Protein AF-A0A1W2FZP1-F1 (afdb_monomer_lite)

Foldseek 3Di:
DDWDWDADPVVRDIDTQADDPDDDPVLVVLVVVQPVDPVSVVVSRVQVVCCQQVAQQDDDPCDDRVPDDDDDDDPDPVVVVPWDWDWDADSSNRGIGIDTDD

Radius of gyration: 16.27 Å; chains: 1; bounding box: 38×31×47 Å

Organism: Kibdelosporangium aridum (NCBI:txid2030)

Structure (mmCIF, N/CA/C/O backbone):
data_AF-A0A1W2FZP1-F1
#
_entry.id   AF-A0A1W2FZP1-F1
#
loop_
_atom_site.group_PDB
_atom_site.id
_atom_site.type_symbol
_atom_site.label_atom_id
_ato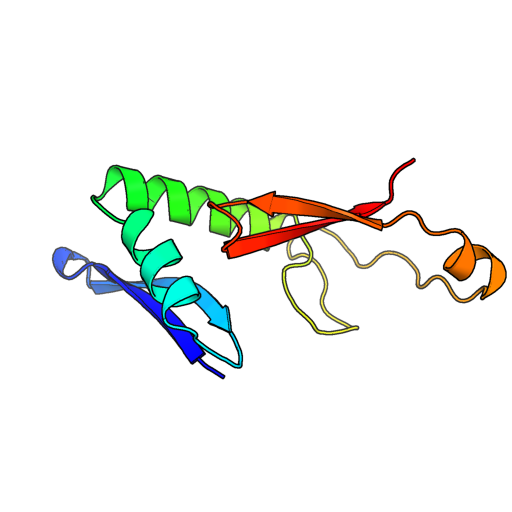m_site.label_alt_id
_atom_site.label_comp_id
_atom_site.label_asym_id
_atom_site.label_entity_id
_atom_site.label_seq_id
_atom_site.pdbx_PDB_ins_code
_atom_site.Cartn_x
_atom_site.Cartn_y
_atom_site.Cartn_z
_atom_site.occupancy
_atom_site.B_iso_or_equiv
_atom_site.auth_seq_id
_atom_site.auth_comp_id
_atom_site.auth_asym_id
_atom_site.auth_atom_id
_atom_site.pdbx_PDB_model_num
ATOM 1 N N . MET A 1 1 ? 8.791 9.922 9.234 1.00 77.69 1 MET A N 1
ATOM 2 C CA . MET A 1 1 ? 7.996 8.809 8.666 1.00 77.69 1 MET A CA 1
ATOM 3 C C . MET A 1 1 ? 6.821 8.559 9.591 1.00 77.69 1 MET A C 1
ATOM 5 O O . MET A 1 1 ? 7.041 8.466 10.789 1.00 77.69 1 MET A O 1
ATOM 9 N N . TYR A 1 2 ? 5.601 8.512 9.059 1.00 85.25 2 TYR A N 1
ATOM 10 C CA . TYR A 1 2 ? 4.366 8.377 9.833 1.00 85.25 2 TYR A CA 1
ATOM 11 C C . TYR A 1 2 ? 3.647 7.089 9.460 1.00 85.25 2 TYR A C 1
ATOM 13 O O . TYR A 1 2 ? 3.673 6.678 8.300 1.00 85.25 2 TYR A O 1
ATOM 21 N N . VAL A 1 3 ? 3.003 6.467 10.444 1.00 83.12 3 VAL A N 1
ATOM 22 C CA . VAL A 1 3 ? 2.298 5.193 10.297 1.00 83.12 3 VAL A CA 1
ATOM 23 C C . VAL A 1 3 ? 0.858 5.370 10.763 1.00 83.12 3 VAL A C 1
ATOM 25 O O . VAL A 1 3 ? 0.622 5.913 11.839 1.00 83.12 3 VAL A O 1
ATOM 28 N N . LEU A 1 4 ? -0.099 4.897 9.966 1.00 83.12 4 LEU A N 1
ATOM 29 C CA . LEU A 1 4 ? -1.493 4.796 10.379 1.00 83.12 4 LEU A CA 1
ATOM 30 C C . LEU A 1 4 ? -1.769 3.387 10.890 1.00 83.12 4 LEU A C 1
ATOM 32 O O . LEU A 1 4 ? -1.558 2.405 10.171 1.00 83.12 4 LEU A O 1
ATOM 36 N N . ALA A 1 5 ? -2.285 3.305 12.111 1.00 84.38 5 ALA A N 1
ATOM 37 C CA . ALA A 1 5 ? -2.659 2.057 12.750 1.00 84.38 5 ALA A CA 1
ATOM 38 C C . ALA A 1 5 ? -4.100 2.111 13.269 1.00 84.38 5 ALA A C 1
ATOM 40 O O . ALA A 1 5 ? -4.576 3.159 13.698 1.00 84.38 5 ALA A O 1
ATOM 41 N N . VAL A 1 6 ? -4.774 0.962 13.255 1.00 80.69 6 VAL A N 1
ATOM 42 C CA . VAL A 1 6 ? -6.053 0.742 13.939 1.00 80.69 6 VAL A CA 1
ATOM 43 C C . VAL A 1 6 ? -5.814 -0.135 15.157 1.00 80.69 6 VAL A C 1
ATOM 45 O O . VAL A 1 6 ? -5.102 -1.140 15.071 1.00 80.69 6 VAL A O 1
ATOM 48 N N . ILE A 1 7 ? -6.427 0.248 16.276 1.00 83.75 7 ILE A N 1
ATOM 49 C CA . ILE A 1 7 ? -6.335 -0.456 17.554 1.00 83.75 7 ILE A CA 1
ATOM 50 C C . ILE A 1 7 ? -7.704 -1.044 17.881 1.00 83.75 7 ILE A C 1
ATOM 52 O O . ILE A 1 7 ? -8.682 -0.332 18.093 1.00 83.75 7 ILE A O 1
ATOM 56 N N . GLU A 1 8 ? -7.770 -2.368 17.919 1.00 81.38 8 GLU A N 1
ATOM 57 C CA . GLU A 1 8 ? -8.960 -3.110 18.317 1.00 81.38 8 GLU A CA 1
ATOM 58 C C . GLU A 1 8 ? -8.898 -3.342 19.834 1.00 81.38 8 GLU A C 1
ATOM 60 O O . GLU A 1 8 ? -8.179 -4.222 20.314 1.00 81.38 8 GLU A O 1
ATOM 65 N N . HIS A 1 9 ? -9.618 -2.518 20.602 1.00 78.81 9 HIS A N 1
ATOM 66 C CA . HIS A 1 9 ? -9.502 -2.465 22.066 1.00 78.81 9 HIS A CA 1
ATOM 67 C C . HIS A 1 9 ? -9.879 -3.779 22.770 1.00 78.81 9 HIS A C 1
ATOM 69 O O . HIS A 1 9 ? -9.206 -4.172 23.721 1.00 78.81 9 HIS A O 1
ATOM 75 N N . ALA A 1 10 ? -10.899 -4.494 22.286 1.00 80.50 10 ALA A N 1
ATOM 76 C CA . ALA A 1 10 ? -11.378 -5.730 22.913 1.00 80.50 10 ALA A CA 1
ATOM 77 C C . ALA A 1 10 ? -10.356 -6.880 22.847 1.00 80.50 10 ALA A C 1
ATOM 79 O O . ALA A 1 10 ? -10.254 -7.679 23.771 1.00 80.50 10 ALA A O 1
ATOM 80 N N . GLN A 1 11 ? -9.584 -6.954 21.759 1.00 84.25 11 GLN A N 1
ATOM 81 C CA . GLN A 1 11 ? -8.628 -8.040 21.509 1.00 84.25 11 GLN A CA 1
ATOM 82 C C . GLN A 1 11 ? -7.168 -7.588 21.646 1.00 84.25 11 GLN A C 1
ATOM 84 O O . GLN A 1 11 ? -6.260 -8.384 21.416 1.00 84.25 11 GLN A O 1
ATOM 89 N N . ARG A 1 12 ? -6.937 -6.313 21.997 1.00 87.12 12 ARG A N 1
ATOM 90 C CA . ARG A 1 12 ? -5.611 -5.678 22.099 1.00 87.12 12 ARG A CA 1
ATOM 91 C C . ARG A 1 12 ? -4.755 -5.885 20.841 1.00 87.12 12 ARG A C 1
ATOM 93 O O . ARG A 1 12 ? -3.550 -6.109 20.931 1.00 87.12 12 ARG A O 1
ATOM 100 N N . ARG A 1 13 ? -5.371 -5.827 19.653 1.00 85.50 13 ARG A N 1
ATOM 101 C CA . ARG A 1 13 ? -4.669 -6.001 18.369 1.00 85.50 13 ARG A CA 1
ATOM 102 C C . ARG A 1 13 ? -4.406 -4.653 17.716 1.00 85.50 13 ARG A C 1
ATOM 104 O O . ARG A 1 13 ? -5.322 -3.852 17.550 1.00 85.50 13 ARG A O 1
ATOM 111 N N . ILE A 1 14 ? -3.160 -4.444 17.299 1.00 84.62 14 ILE A N 1
ATOM 112 C CA . ILE A 1 14 ? -2.734 -3.298 16.492 1.00 84.62 14 ILE A CA 1
ATOM 113 C C . ILE A 1 14 ? -2.562 -3.778 15.054 1.00 84.62 14 ILE A C 1
ATOM 115 O O . ILE A 1 14 ? -1.951 -4.819 14.811 1.00 84.62 14 ILE A O 1
ATOM 119 N N . ARG A 1 15 ? -3.103 -3.029 14.093 1.00 82.56 15 ARG A N 1
ATOM 120 C CA . ARG A 1 15 ? -2.962 -3.323 12.664 1.00 82.56 15 ARG A CA 1
ATOM 121 C C . ARG A 1 15 ? -2.514 -2.083 11.912 1.00 82.56 15 ARG A C 1
ATOM 123 O O . ARG A 1 15 ? -3.154 -1.041 12.016 1.00 82.56 15 ARG A O 1
ATOM 130 N N . ILE A 1 16 ? -1.433 -2.212 11.149 1.00 81.25 16 ILE A N 1
ATOM 131 C CA . ILE A 1 16 ? -0.881 -1.129 10.333 1.00 81.25 16 ILE A CA 1
ATOM 132 C C . ILE A 1 16 ? -1.596 -1.099 8.985 1.00 81.25 16 ILE A C 1
ATOM 134 O O . ILE A 1 16 ? -1.700 -2.124 8.319 1.00 81.25 16 ILE A O 1
ATOM 138 N N . LEU A 1 17 ? -2.089 0.073 8.591 1.00 72.88 17 LEU A N 1
ATOM 139 C CA . LEU A 1 17 ? -2.848 0.257 7.350 1.00 72.88 17 LEU A CA 1
ATOM 140 C C . LEU A 1 17 ? -2.072 1.006 6.268 1.00 72.88 17 LEU A C 1
ATOM 142 O O . LEU A 1 17 ? -2.422 0.938 5.093 1.00 72.88 17 LEU A O 1
ATOM 146 N N . GLY A 1 18 ? -1.013 1.717 6.646 1.00 75.69 18 GLY A N 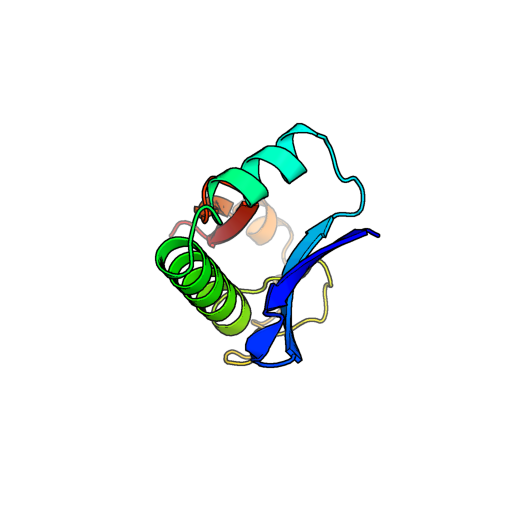1
ATOM 147 C CA . GLY A 1 18 ? -0.172 2.435 5.700 1.00 75.69 18 GLY A CA 1
ATOM 148 C C . GLY A 1 18 ? 0.913 3.243 6.393 1.00 75.69 18 GLY A C 1
ATOM 149 O O . GLY A 1 18 ? 0.824 3.530 7.587 1.00 75.69 18 GLY A O 1
ATOM 150 N N . ALA A 1 19 ? 1.932 3.620 5.626 1.00 81.00 19 ALA A N 1
ATOM 151 C CA . ALA A 1 19 ? 2.996 4.508 6.068 1.00 81.00 19 ALA A CA 1
ATOM 152 C C . ALA A 1 19 ? 3.269 5.565 4.993 1.00 81.00 19 ALA A C 1
ATOM 154 O O . ALA A 1 19 ? 3.251 5.260 3.802 1.00 81.00 19 ALA A O 1
ATOM 155 N N . THR A 1 20 ? 3.517 6.803 5.413 1.00 78.56 20 THR A N 1
ATOM 156 C CA . THR A 1 20 ? 3.864 7.914 4.521 1.00 78.56 20 THR A CA 1
ATOM 157 C C . THR A 1 20 ? 4.900 8.829 5.184 1.00 78.56 20 THR A C 1
ATOM 159 O O . THR A 1 20 ? 4.828 9.072 6.392 1.00 78.56 20 THR A O 1
ATOM 162 N N 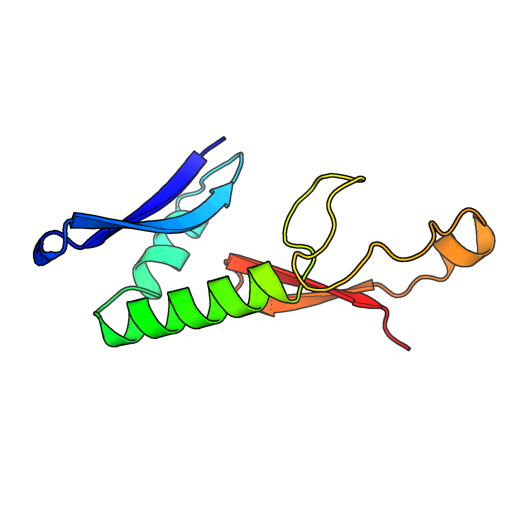. PRO A 1 21 ? 5.886 9.363 4.443 1.00 82.38 21 PRO A N 1
ATOM 163 C CA . PRO A 1 21 ? 6.777 10.404 4.953 1.00 82.38 21 PRO A CA 1
ATOM 164 C C . PRO A 1 21 ? 6.040 11.717 5.254 1.00 82.38 21 PRO A C 1
ATOM 166 O O . PRO A 1 21 ? 6.462 12.452 6.143 1.00 82.38 21 PRO A O 1
ATOM 169 N N . HIS A 1 22 ? 4.922 11.970 4.560 1.00 80.62 22 HIS A N 1
ATOM 170 C CA . HIS A 1 22 ? 4.173 13.225 4.601 1.00 80.62 22 HIS A CA 1
ATOM 171 C C . HIS A 1 22 ? 2.662 12.946 4.719 1.00 80.62 22 HIS A C 1
ATOM 173 O O . HIS A 1 22 ? 1.991 12.722 3.707 1.00 80.62 22 HIS A O 1
ATOM 179 N N . PRO A 1 23 ? 2.101 12.898 5.941 1.00 79.81 23 PRO A N 1
ATOM 180 C CA . PRO A 1 23 ? 0.679 12.660 6.149 1.00 79.81 23 PRO A CA 1
ATOM 181 C C . PRO A 1 23 ? -0.103 13.948 5.886 1.00 79.81 23 PRO A C 1
ATOM 183 O O . PRO A 1 23 ? -0.152 14.849 6.718 1.00 79.81 23 PRO A O 1
ATOM 186 N N . THR A 1 24 ? -0.721 14.051 4.712 1.00 86.69 24 THR A N 1
ATOM 187 C CA . THR A 1 24 ? -1.640 15.155 4.413 1.00 86.69 24 THR A CA 1
ATOM 188 C C . THR A 1 24 ? -3.027 14.865 4.986 1.00 86.69 24 THR A C 1
ATOM 190 O O . T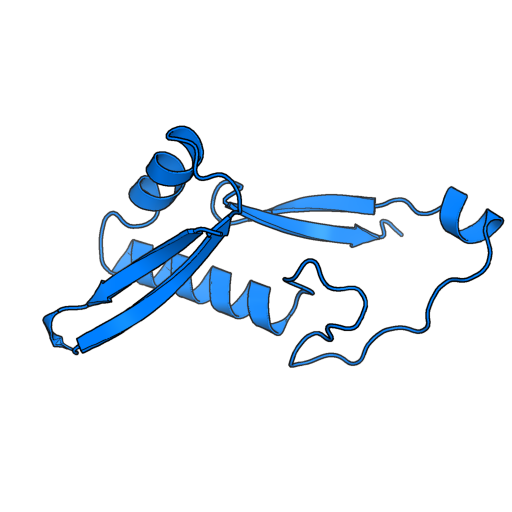HR A 1 24 ? -3.419 13.705 5.132 1.00 86.69 24 THR A O 1
ATOM 193 N N . ALA A 1 25 ? -3.812 15.911 5.269 1.00 80.62 25 ALA A N 1
ATOM 194 C CA . ALA A 1 25 ? -5.197 15.756 5.724 1.00 80.62 25 ALA A CA 1
ATOM 195 C C . ALA A 1 25 ? -6.017 14.875 4.762 1.00 80.62 25 ALA A C 1
ATOM 197 O O . ALA A 1 25 ? -6.740 13.986 5.200 1.00 80.62 25 ALA A O 1
ATOM 198 N N . ALA A 1 26 ? -5.811 15.036 3.451 1.00 81.12 26 ALA A N 1
ATOM 199 C CA . ALA A 1 26 ? -6.438 14.202 2.429 1.00 81.12 26 ALA A CA 1
ATOM 200 C C . ALA A 1 26 ? -6.111 12.707 2.597 1.00 81.12 26 ALA A C 1
ATOM 202 O O . ALA A 1 26 ? -7.008 11.870 2.504 1.00 81.12 26 ALA A O 1
ATOM 203 N N . TRP A 1 27 ? -4.853 12.365 2.892 1.00 77.19 27 TRP A N 1
ATOM 204 C CA . TRP A 1 27 ? -4.431 10.983 3.130 1.00 77.19 27 TRP A CA 1
ATOM 205 C C . TRP A 1 27 ? -5.096 10.388 4.381 1.00 77.19 27 TRP A C 1
ATOM 207 O O . TRP A 1 27 ? -5.602 9.266 4.339 1.00 77.19 27 TRP A O 1
ATOM 217 N N . VAL A 1 28 ? -5.179 11.162 5.470 1.00 76.50 28 VAL A N 1
ATOM 218 C CA . VAL A 1 28 ? -5.834 10.735 6.720 1.00 76.50 28 VAL A CA 1
ATOM 219 C C . VAL A 1 28 ? -7.338 10.530 6.512 1.00 76.50 28 VAL A C 1
ATOM 221 O O . VAL A 1 28 ? -7.878 9.481 6.865 1.00 76.50 28 VAL A O 1
ATOM 224 N N . THR A 1 29 ? -8.024 11.482 5.877 1.00 79.19 29 THR A N 1
ATOM 225 C CA . THR A 1 29 ? -9.468 11.393 5.606 1.00 79.19 29 THR A CA 1
ATOM 226 C C . THR A 1 29 ? -9.810 10.248 4.650 1.00 79.19 29 THR A C 1
ATOM 228 O O . THR A 1 29 ? -10.857 9.613 4.795 1.00 79.19 29 THR A O 1
ATOM 231 N N . GLN A 1 30 ? -8.941 9.947 3.679 1.00 74.94 30 GLN A N 1
ATOM 232 C CA . GLN A 1 30 ? -9.101 8.783 2.804 1.00 74.94 30 GLN A CA 1
ATOM 233 C C . GLN A 1 30 ? -9.114 7.484 3.614 1.00 74.94 30 GLN A C 1
ATOM 235 O O . GLN A 1 30 ? -9.980 6.637 3.407 1.00 74.94 30 GLN A O 1
ATOM 240 N N . ALA A 1 31 ? -8.189 7.347 4.564 1.00 72.75 31 ALA A N 1
ATOM 241 C CA . ALA A 1 31 ? -8.076 6.141 5.366 1.00 72.75 31 ALA A CA 1
ATOM 242 C C . ALA A 1 31 ? -9.243 5.967 6.345 1.00 72.75 31 ALA A C 1
ATOM 244 O O . ALA A 1 31 ? -9.797 4.875 6.436 1.00 72.75 31 ALA A O 1
ATOM 245 N N . VAL A 1 32 ? -9.683 7.043 7.005 1.00 73.81 32 VAL A N 1
ATOM 246 C CA . VAL A 1 32 ? -10.825 7.003 7.938 1.00 73.81 32 VAL A CA 1
ATOM 247 C C . VAL A 1 32 ? -12.127 6.615 7.226 1.00 73.81 32 VAL A C 1
ATOM 249 O O . VAL A 1 32 ? -12.890 5.803 7.746 1.00 73.81 32 VAL A O 1
ATOM 252 N N . ARG A 1 33 ? -12.361 7.098 5.995 1.00 70.56 33 ARG A N 1
ATOM 253 C CA . ARG A 1 33 ? -13.545 6.716 5.195 1.00 70.56 33 ARG A CA 1
ATOM 254 C C . ARG A 1 33 ? -13.612 5.223 4.872 1.00 70.56 33 ARG A C 1
ATOM 256 O O . ARG A 1 33 ? -14.700 4.682 4.703 1.00 70.56 33 ARG A O 1
ATOM 263 N N . LEU A 1 34 ? -12.470 4.547 4.802 1.00 69.06 34 LEU A N 1
ATOM 264 C CA . LEU A 1 34 ? -12.402 3.114 4.518 1.00 69.06 34 LEU A CA 1
ATOM 265 C C . LEU A 1 34 ? -12.549 2.242 5.771 1.00 69.06 34 LEU A C 1
ATOM 267 O O . LEU A 1 34 ? -12.510 1.022 5.642 1.00 69.06 34 LEU A O 1
ATOM 271 N N . ILE A 1 35 ? -12.705 2.829 6.965 1.00 71.88 35 ILE A N 1
ATOM 272 C CA . ILE A 1 35 ? -12.731 2.127 8.261 1.00 71.88 35 ILE A CA 1
ATOM 273 C C . ILE A 1 35 ? -13.940 2.610 9.081 1.00 71.88 35 ILE A C 1
ATOM 275 O O . ILE A 1 35 ? -13.829 3.006 10.235 1.00 71.88 35 ILE A O 1
ATOM 279 N N . TRP A 1 36 ? -15.128 2.612 8.475 1.00 72.62 36 TRP A N 1
ATOM 280 C CA . TRP A 1 36 ? -16.344 3.075 9.158 1.00 72.62 36 TRP A CA 1
ATOM 281 C C . TRP A 1 36 ? -16.887 2.063 10.185 1.00 72.62 36 TRP A C 1
ATOM 283 O O . TRP A 1 36 ? -17.527 2.430 11.164 1.00 72.62 36 TRP A O 1
ATOM 293 N N . ASN A 1 37 ? -16.653 0.766 9.966 1.00 75.69 37 ASN A N 1
ATOM 294 C CA . ASN A 1 37 ? -17.059 -0.314 10.868 1.00 75.69 37 ASN A CA 1
ATOM 295 C C . ASN A 1 37 ? -16.157 -1.550 10.687 1.00 75.69 37 ASN A C 1
ATOM 297 O O . ASN A 1 37 ? -15.277 -1.574 9.823 1.00 75.69 37 ASN A O 1
ATOM 301 N N . GLN A 1 38 ? -16.405 -2.606 11.469 1.00 78.81 38 GLN A N 1
ATOM 302 C CA . GLN A 1 38 ? -15.623 -3.847 11.427 1.00 78.81 38 GLN A CA 1
ATOM 303 C C . GLN A 1 38 ? -15.574 -4.488 10.030 1.00 78.81 38 GLN A C 1
ATOM 305 O O . GLN A 1 38 ? -14.528 -4.991 9.627 1.00 78.81 38 GLN A O 1
ATOM 310 N N . ARG A 1 39 ? -16.665 -4.452 9.254 1.00 84.19 39 ARG A N 1
ATOM 311 C CA . ARG A 1 39 ? -16.687 -5.003 7.888 1.00 84.19 39 ARG A CA 1
ATOM 312 C C . ARG A 1 39 ? -15.739 -4.232 6.970 1.00 84.19 39 ARG A C 1
ATOM 314 O O . ARG A 1 39 ? -14.971 -4.847 6.232 1.00 84.19 39 ARG A O 1
ATOM 321 N N . HIS A 1 40 ? -15.774 -2.905 7.042 1.00 83.25 40 HIS A N 1
ATOM 322 C CA . HIS A 1 40 ? -14.877 -2.033 6.287 1.00 83.25 40 HIS A CA 1
ATOM 323 C C . HIS A 1 40 ? -13.411 -2.223 6.703 1.00 83.25 40 HIS A C 1
ATOM 325 O O . HIS A 1 40 ? -12.550 -2.374 5.838 1.00 83.25 40 HIS A O 1
ATOM 331 N N . LEU A 1 41 ? -13.142 -2.352 8.007 1.00 81.94 41 LEU A N 1
ATOM 332 C CA . LEU A 1 41 ? -11.814 -2.674 8.529 1.00 81.94 41 LEU A CA 1
ATOM 333 C C . LEU A 1 41 ? -11.301 -4.020 7.998 1.00 81.94 41 LEU A C 1
ATOM 335 O O . LEU A 1 41 ? -10.198 -4.091 7.465 1.00 81.94 41 LEU A O 1
ATOM 339 N N . LEU A 1 42 ? -12.095 -5.089 8.102 1.00 85.19 42 LEU A N 1
ATOM 340 C CA . LEU A 1 42 ? -11.704 -6.419 7.623 1.00 85.19 42 LEU A CA 1
ATOM 341 C C . LEU A 1 42 ? -11.457 -6.436 6.111 1.00 85.19 42 LEU A C 1
ATOM 343 O O . LEU A 1 42 ? -10.528 -7.099 5.651 1.00 85.19 42 LEU A O 1
ATOM 347 N N . HIS A 1 43 ? -12.246 -5.685 5.340 1.00 86.69 43 HIS A N 1
ATOM 348 C CA . HIS A 1 43 ? -11.999 -5.500 3.914 1.00 86.69 43 HIS A CA 1
ATOM 349 C C . HIS A 1 43 ? -10.664 -4.782 3.660 1.00 86.69 43 HIS A C 1
ATOM 351 O O . HIS A 1 43 ? -9.844 -5.282 2.890 1.00 86.69 43 HIS A O 1
ATOM 357 N N . ALA A 1 44 ? -10.421 -3.652 4.333 1.00 84.44 44 ALA A N 1
ATOM 358 C CA . ALA A 1 44 ? -9.182 -2.888 4.197 1.00 84.44 44 ALA A CA 1
ATOM 359 C C . ALA A 1 44 ? -7.944 -3.728 4.544 1.00 84.44 44 ALA A C 1
ATOM 361 O O . ALA A 1 44 ? -6.966 -3.726 3.802 1.00 84.44 44 ALA A O 1
ATOM 362 N N . LEU A 1 45 ? -8.013 -4.511 5.621 1.00 85.06 45 LEU A N 1
ATOM 363 C CA . LEU A 1 45 ? -6.930 -5.398 6.046 1.00 85.06 45 LEU A CA 1
ATOM 364 C C . LEU A 1 45 ? -6.669 -6.523 5.057 1.00 85.06 45 LEU A C 1
ATOM 366 O O . LEU A 1 45 ? -5.516 -6.801 4.750 1.00 85.06 45 LEU A O 1
ATOM 370 N N . ARG A 1 46 ? -7.725 -7.153 4.535 1.00 88.00 46 ARG A N 1
ATOM 371 C CA . ARG A 1 46 ? -7.588 -8.225 3.545 1.00 88.00 46 ARG A CA 1
ATOM 372 C C . ARG A 1 46 ? -6.951 -7.709 2.256 1.00 88.00 46 ARG A C 1
ATOM 374 O O . ARG A 1 46 ? -6.119 -8.389 1.664 1.00 88.00 46 ARG A O 1
ATOM 381 N N . GLU A 1 47 ? -7.325 -6.512 1.821 1.00 86.94 47 GLU A N 1
ATOM 382 C CA . GLU A 1 47 ? -6.709 -5.866 0.661 1.00 86.94 47 GLU A CA 1
ATOM 383 C C . GLU A 1 47 ? -5.256 -5.467 0.929 1.00 86.94 47 GLU A C 1
ATOM 385 O O . GLU A 1 47 ? -4.403 -5.695 0.073 1.00 86.94 47 GLU A O 1
ATOM 390 N N . TYR A 1 48 ? -4.959 -4.941 2.121 1.00 83.62 48 TYR A N 1
ATOM 391 C CA . TYR A 1 48 ? -3.594 -4.631 2.538 1.00 83.62 48 TYR A CA 1
ATOM 392 C C . TYR A 1 48 ? -2.711 -5.882 2.576 1.00 83.62 48 TYR A C 1
ATOM 394 O O . TYR A 1 48 ? -1.633 -5.878 1.998 1.00 83.62 48 TYR A O 1
ATOM 402 N N . GLU A 1 49 ? -3.171 -6.969 3.196 1.00 86.06 49 GLU A N 1
ATOM 403 C CA . GLU A 1 49 ? -2.437 -8.233 3.297 1.00 86.06 49 GLU A CA 1
ATOM 404 C C . GLU A 1 49 ? -2.161 -8.837 1.917 1.00 86.06 49 GLU A C 1
ATOM 406 O O . GLU A 1 49 ? -1.027 -9.209 1.609 1.00 86.06 49 GLU A O 1
ATOM 411 N N . ARG A 1 50 ? -3.179 -8.880 1.046 1.00 85.12 50 ARG A N 1
ATOM 412 C CA . ARG A 1 50 ? -3.001 -9.314 -0.345 1.00 85.12 50 ARG A CA 1
ATOM 413 C C . ARG A 1 50 ? -1.957 -8.460 -1.039 1.00 85.12 50 ARG A C 1
ATOM 415 O O . ARG A 1 50 ? -1.052 -9.013 -1.656 1.00 85.12 50 ARG A O 1
ATOM 422 N N . PHE A 1 51 ? -2.067 -7.136 -0.946 1.00 82.88 51 PHE A N 1
ATOM 423 C CA . PHE A 1 51 ? -1.110 -6.216 -1.548 1.00 82.88 51 PHE A CA 1
ATOM 424 C C . PHE A 1 51 ? 0.306 -6.452 -1.008 1.00 82.88 51 PHE A C 1
ATOM 426 O O . PHE A 1 51 ? 1.225 -6.636 -1.797 1.00 82.88 51 PHE A O 1
ATOM 433 N N . TYR A 1 52 ? 0.468 -6.547 0.311 1.00 77.50 52 TYR A N 1
ATOM 434 C CA . TYR A 1 52 ? 1.754 -6.750 0.973 1.00 77.50 52 TYR A CA 1
ATOM 435 C C . TYR A 1 52 ? 2.457 -8.039 0.522 1.00 77.50 52 TYR A C 1
ATOM 437 O O . TYR A 1 52 ? 3.646 -8.047 0.214 1.00 77.50 52 TYR A O 1
ATOM 445 N N . ASN A 1 53 ? 1.708 -9.137 0.456 1.00 81.31 53 ASN A N 1
ATOM 446 C CA . ASN A 1 53 ? 2.269 -10.451 0.159 1.00 81.31 53 ASN A CA 1
ATOM 447 C C . ASN A 1 53 ? 2.517 -10.675 -1.339 1.00 81.31 53 ASN A C 1
ATOM 449 O O . ASN A 1 53 ? 3.455 -11.378 -1.717 1.00 81.31 53 ASN A O 1
ATOM 453 N N . SER A 1 54 ? 1.666 -10.106 -2.198 1.00 77.19 54 SER A N 1
ATOM 454 C CA . SER A 1 54 ? 1.699 -10.362 -3.645 1.00 77.19 54 SER A CA 1
ATOM 455 C C . SER A 1 54 ? 2.400 -9.280 -4.455 1.00 77.19 54 SER A C 1
ATOM 457 O O . SER A 1 54 ? 2.863 -9.566 -5.562 1.00 77.19 54 SER A O 1
ATOM 459 N N . HIS A 1 55 ? 2.501 -8.060 -3.934 1.00 76.19 55 HIS A N 1
ATOM 460 C CA . HIS A 1 55 ? 3.146 -6.933 -4.596 1.00 76.19 55 HIS A CA 1
ATOM 461 C C . HIS A 1 55 ? 4.383 -6.514 -3.839 1.00 76.19 55 HIS A C 1
ATOM 463 O O . HIS A 1 55 ? 4.588 -6.904 -2.701 1.00 76.19 55 HIS A O 1
ATOM 469 N N . ARG A 1 56 ? 5.255 -5.767 -4.514 1.00 70.69 56 ARG A N 1
ATOM 470 C CA . ARG A 1 56 ? 6.445 -5.195 -3.897 1.00 70.69 56 ARG A CA 1
ATOM 471 C C . ARG A 1 56 ? 6.003 -3.910 -3.198 1.00 70.69 56 ARG A C 1
ATOM 473 O O . ARG A 1 56 ? 5.912 -2.882 -3.864 1.00 70.69 56 ARG A O 1
ATOM 480 N N . PRO A 1 57 ? 5.668 -3.933 -1.902 1.00 60.72 57 PRO A N 1
ATOM 481 C CA . PRO A 1 57 ? 4.888 -2.862 -1.298 1.00 60.72 57 PRO A CA 1
ATOM 482 C C . PRO A 1 57 ? 5.790 -1.711 -0.823 1.00 60.72 57 PRO A C 1
ATOM 484 O O . PRO A 1 57 ? 5.307 -0.761 -0.207 1.00 60.72 57 PRO A O 1
ATOM 487 N N . HIS A 1 58 ? 7.108 -1.790 -1.061 1.00 57.47 58 HIS A N 1
ATOM 488 C CA . HIS A 1 58 ? 8.097 -1.009 -0.326 1.00 57.47 58 HIS A CA 1
ATOM 489 C C . HIS A 1 58 ? 9.221 -0.468 -1.205 1.00 57.47 58 HIS A C 1
ATOM 491 O O . HIS A 1 58 ? 9.801 -1.174 -2.026 1.00 57.47 58 HIS A O 1
ATOM 497 N N . GLN A 1 59 ? 9.542 0.797 -0.935 1.00 56.31 59 GLN A N 1
ATOM 498 C CA . GLN A 1 59 ? 10.414 1.729 -1.655 1.00 56.31 59 GLN A CA 1
ATOM 499 C C . GLN A 1 59 ? 11.922 1.394 -1.612 1.00 56.31 59 GLN A C 1
ATOM 501 O O . GLN A 1 59 ? 12.749 2.257 -1.885 1.00 56.31 59 GLN A O 1
ATOM 506 N N . GLY A 1 60 ? 12.292 0.163 -1.245 1.00 57.41 60 GLY A N 1
ATOM 507 C CA . GLY A 1 60 ? 13.683 -0.281 -1.142 1.00 57.41 60 GLY A CA 1
ATOM 508 C C . GLY A 1 60 ? 14.091 -1.145 -2.333 1.00 57.41 60 GLY A C 1
ATOM 509 O O . GLY A 1 60 ? 13.452 -2.161 -2.607 1.00 57.41 60 GLY A O 1
ATOM 510 N N . ILE A 1 61 ? 15.192 -0.778 -2.994 1.00 61.72 61 ILE A N 1
ATOM 511 C CA . ILE A 1 61 ? 15.790 -1.504 -4.131 1.00 61.72 61 ILE A CA 1
ATOM 512 C C . ILE A 1 61 ? 16.093 -2.993 -3.841 1.00 61.72 61 ILE A C 1
ATOM 514 O O . ILE A 1 61 ? 15.948 -3.779 -4.777 1.00 61.72 61 ILE A O 1
ATOM 518 N N . PRO A 1 62 ? 16.415 -3.439 -2.607 1.00 64.75 62 PRO A N 1
ATOM 519 C CA . PRO A 1 62 ? 16.676 -4.858 -2.330 1.00 64.75 62 PRO A CA 1
ATOM 520 C C . PRO A 1 62 ? 15.467 -5.653 -1.798 1.00 64.75 62 PRO A C 1
ATOM 522 O O . PRO A 1 62 ? 15.590 -6.848 -1.549 1.00 64.75 62 PRO A O 1
ATOM 525 N N . ASN A 1 63 ? 14.286 -5.048 -1.617 1.00 66.81 63 ASN A N 1
ATOM 526 C CA . ASN A 1 63 ? 13.167 -5.753 -0.975 1.00 66.81 63 ASN A CA 1
ATOM 527 C C . ASN A 1 63 ? 12.461 -6.723 -1.931 1.00 66.81 63 ASN A C 1
ATOM 529 O O . ASN A 1 63 ? 11.973 -6.303 -2.985 1.00 66.81 63 ASN A O 1
ATOM 533 N N . ALA A 1 64 ? 12.353 -7.993 -1.542 1.00 65.38 64 ALA A N 1
ATOM 534 C CA . ALA A 1 64 ? 11.549 -9.001 -2.229 1.00 65.38 64 ALA A CA 1
ATOM 535 C C . ALA A 1 64 ? 10.091 -8.977 -1.759 1.00 65.38 64 ALA A C 1
ATOM 537 O O . ALA A 1 64 ? 9.759 -8.446 -0.698 1.00 65.38 64 ALA A O 1
ATOM 538 N N . ARG A 1 65 ? 9.206 -9.564 -2.565 1.00 70.62 65 ARG A N 1
ATOM 539 C CA . ARG A 1 65 ? 7.843 -9.873 -2.127 1.00 70.62 65 ARG A CA 1
ATOM 540 C C . ARG A 1 65 ? 7.956 -11.092 -1.203 1.00 70.62 65 ARG A C 1
ATOM 542 O O . ARG A 1 65 ? 8.645 -12.031 -1.595 1.00 70.62 65 ARG A O 1
ATOM 549 N N . PRO A 1 66 ? 7.279 -11.153 -0.045 1.00 71.94 66 PRO A N 1
ATOM 550 C CA . PRO A 1 66 ? 7.374 -12.321 0.835 1.00 71.94 66 PRO A CA 1
ATOM 551 C C . PRO A 1 66 ? 7.094 -13.657 0.126 1.00 71.94 66 PRO A C 1
ATOM 553 O O . PRO A 1 66 ? 7.672 -14.675 0.484 1.00 71.94 66 PRO A O 1
ATOM 556 N N . LEU A 1 67 ? 6.243 -13.647 -0.909 1.00 68.19 67 LEU A N 1
ATOM 557 C CA . LEU A 1 67 ? 5.855 -14.837 -1.671 1.00 68.19 67 LEU A CA 1
ATOM 558 C C . LEU A 1 67 ? 6.478 -14.937 -3.078 1.00 68.19 67 LEU A C 1
ATOM 560 O O . LEU A 1 67 ? 6.064 -15.795 -3.854 1.00 68.19 67 LEU A O 1
ATOM 564 N N . ARG A 1 68 ? 7.422 -14.061 -3.459 1.00 71.19 68 ARG A N 1
ATOM 565 C CA . ARG A 1 68 ? 8.062 -14.090 -4.792 1.00 71.19 68 ARG A CA 1
ATOM 566 C C . ARG A 1 68 ? 9.514 -13.588 -4.740 1.00 71.19 68 ARG A C 1
ATOM 568 O O . ARG A 1 68 ? 9.730 -12.478 -4.244 1.00 71.19 68 ARG A O 1
ATOM 575 N N . PRO A 1 69 ? 10.481 -14.336 -5.309 1.00 74.31 69 PRO A N 1
ATOM 576 C CA . PRO A 1 69 ? 11.867 -13.884 -5.401 1.00 74.31 69 PRO A CA 1
ATOM 577 C C . PRO A 1 69 ? 11.978 -12.602 -6.237 1.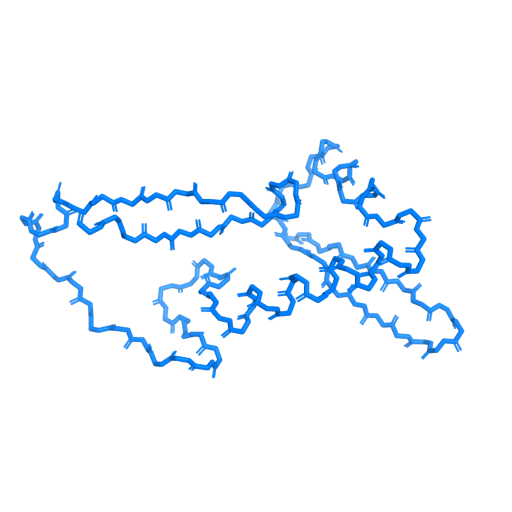00 74.31 69 PRO A C 1
ATOM 579 O O . PRO A 1 69 ? 11.082 -12.275 -7.026 1.00 74.31 69 PRO A O 1
ATOM 582 N N . LEU A 1 70 ? 13.069 -11.854 -6.042 1.00 74.81 70 LEU A N 1
ATOM 583 C CA . LEU A 1 70 ? 13.361 -10.691 -6.877 1.00 74.81 70 LEU A CA 1
ATOM 584 C C . LEU A 1 70 ? 13.564 -11.153 -8.332 1.00 74.81 70 LEU A C 1
ATOM 586 O O . LEU A 1 70 ? 14.272 -12.137 -8.541 1.00 74.81 70 LEU A O 1
ATOM 590 N N . PRO A 1 71 ? 12.978 -10.467 -9.329 1.00 77.62 71 PRO A N 1
ATOM 591 C CA . PRO A 1 71 ? 13.371 -10.677 -10.717 1.00 77.62 71 PRO A CA 1
ATOM 592 C C . PRO A 1 71 ? 14.816 -10.209 -10.932 1.00 77.62 71 PRO A C 1
ATOM 594 O O . PRO A 1 71 ? 15.313 -9.364 -10.178 1.00 77.62 71 PRO A O 1
ATOM 597 N N . GLU A 1 72 ? 15.472 -10.735 -11.967 1.00 83.69 72 GLU A N 1
ATOM 598 C CA . GLU A 1 72 ? 16.794 -10.253 -12.369 1.00 83.69 72 GLU A CA 1
ATOM 599 C C . GLU A 1 72 ? 16.745 -8.748 -12.692 1.00 83.69 72 GLU A C 1
ATOM 601 O O . GLU A 1 72 ? 15.776 -8.278 -13.303 1.00 83.69 72 GLU A O 1
ATOM 606 N N . PRO A 1 73 ? 17.750 -7.964 -12.264 1.00 82.81 73 PRO A N 1
ATOM 607 C CA . PRO A 1 73 ? 17.818 -6.551 -12.602 1.00 82.81 73 PRO A CA 1
ATOM 608 C C . PRO A 1 73 ? 17.921 -6.347 -14.115 1.00 82.81 73 PRO A C 1
ATOM 610 O O . PRO A 1 73 ? 18.776 -6.934 -14.771 1.00 82.81 73 PRO A O 1
ATOM 613 N N . ILE A 1 74 ? 17.099 -5.451 -14.656 1.00 84.25 74 ILE A N 1
ATOM 614 C CA . ILE A 1 74 ? 17.276 -4.958 -16.022 1.00 84.25 74 ILE A CA 1
ATOM 615 C C . ILE A 1 74 ? 18.427 -3.949 -16.003 1.00 84.25 74 ILE A C 1
ATOM 617 O O . ILE A 1 74 ? 18.323 -2.915 -15.342 1.00 84.25 74 ILE A O 1
ATOM 621 N N . THR A 1 75 ? 19.519 -4.248 -16.709 1.00 87.88 75 THR A N 1
ATOM 622 C CA . THR A 1 75 ? 20.712 -3.385 -16.772 1.00 87.88 75 THR A CA 1
ATOM 623 C C . THR A 1 75 ? 20.868 -2.648 -18.100 1.00 87.88 75 THR A C 1
ATOM 625 O O . THR A 1 75 ? 21.645 -1.701 -18.163 1.00 87.88 75 THR A O 1
ATOM 628 N N . ASP A 1 76 ? 20.155 -3.063 -19.152 1.00 92.06 76 ASP A N 1
ATOM 629 C CA . ASP A 1 76 ? 20.214 -2.431 -20.473 1.00 92.06 76 ASP A CA 1
ATOM 630 C C . ASP A 1 76 ? 19.397 -1.117 -20.512 1.00 92.06 76 ASP A C 1
ATOM 632 O O . ASP A 1 76 ? 18.171 -1.149 -20.353 1.00 92.06 76 ASP A O 1
ATOM 636 N N . PRO A 1 77 ? 20.031 0.047 -20.761 1.00 90.56 77 PRO A N 1
ATOM 637 C CA . PRO A 1 77 ? 19.340 1.332 -20.876 1.00 90.56 77 PRO A CA 1
ATOM 638 C C . PRO A 1 77 ? 18.289 1.389 -21.991 1.00 90.56 77 PRO A C 1
ATOM 640 O O . PRO A 1 77 ? 17.290 2.104 -21.849 1.00 90.56 77 PRO A O 1
ATOM 643 N N . ALA A 1 78 ? 18.484 0.655 -23.092 1.00 91.25 78 ALA A N 1
ATOM 644 C CA . ALA A 1 78 ? 17.522 0.625 -24.190 1.00 91.25 78 ALA A CA 1
ATOM 645 C C . ALA A 1 78 ? 16.240 -0.103 -23.764 1.00 91.25 78 ALA A C 1
ATOM 647 O O . ALA A 1 78 ? 15.142 0.421 -23.955 1.00 91.25 78 ALA A O 1
ATOM 648 N N . GLN A 1 79 ? 16.384 -1.244 -23.085 1.00 87.62 79 GLN A N 1
ATOM 649 C CA . GLN A 1 79 ? 15.272 -1.976 -22.481 1.00 87.62 79 GLN A CA 1
ATOM 650 C C . GLN A 1 79 ? 14.543 -1.153 -21.405 1.00 87.62 79 GLN A C 1
ATOM 652 O O . GLN A 1 79 ? 13.314 -1.142 -21.375 1.00 87.62 79 GLN A O 1
ATOM 657 N N . ILE A 1 80 ? 15.271 -0.422 -20.548 1.00 86.31 80 ILE A N 1
ATOM 658 C CA . ILE A 1 80 ? 14.674 0.446 -19.512 1.00 86.31 80 ILE A CA 1
ATOM 659 C C . ILE A 1 80 ? 13.806 1.538 -20.144 1.00 86.31 80 ILE A C 1
ATOM 661 O O . ILE A 1 80 ? 12.710 1.821 -19.660 1.00 86.31 80 ILE A O 1
ATOM 665 N N . SER A 1 81 ? 14.283 2.131 -21.239 1.00 87.06 81 SER A N 1
ATOM 666 C CA . SER A 1 81 ? 13.598 3.229 -21.933 1.00 87.06 81 SER A CA 1
ATOM 667 C C . SER A 1 81 ? 12.285 2.796 -22.597 1.00 87.06 81 SER A C 1
ATOM 669 O O . SER A 1 81 ? 11.456 3.642 -22.920 1.00 87.06 81 SER A O 1
ATOM 671 N N . GLN A 1 82 ? 12.087 1.490 -22.787 1.00 88.50 82 GLN A N 1
ATOM 672 C CA . GLN A 1 82 ? 10.898 0.895 -23.402 1.00 88.50 82 GLN A CA 1
ATOM 673 C C . GLN A 1 82 ? 9.906 0.320 -22.378 1.00 88.50 82 GLN A C 1
ATOM 675 O O . GLN A 1 82 ? 8.871 -0.218 -22.765 1.00 88.50 82 GLN A O 1
ATOM 680 N N . LEU A 1 83 ? 10.190 0.417 -21.074 1.00 86.50 83 LEU A N 1
ATOM 681 C CA . LEU A 1 83 ? 9.295 -0.100 -20.039 1.00 86.50 83 LEU A CA 1
ATOM 682 C C . LEU A 1 83 ? 7.990 0.706 -19.975 1.00 86.50 83 LEU A C 1
ATOM 684 O O . LEU A 1 83 ? 7.987 1.861 -19.550 1.00 86.50 83 LEU A O 1
ATOM 688 N N . ASP A 1 84 ? 6.859 0.070 -20.285 1.00 89.38 84 ASP A N 1
ATO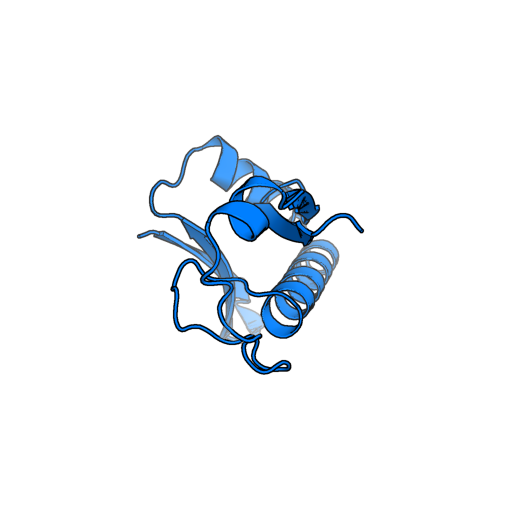M 689 C CA . ASP A 1 84 ? 5.537 0.620 -19.966 1.00 89.38 84 ASP A CA 1
ATOM 690 C C . ASP A 1 84 ? 5.137 0.210 -18.542 1.00 89.38 84 ASP A C 1
ATOM 692 O O . ASP A 1 84 ? 4.785 -0.942 -18.284 1.00 89.38 84 ASP A O 1
ATOM 696 N N . ILE A 1 85 ? 5.199 1.157 -17.600 1.00 86.50 85 ILE A N 1
ATOM 697 C CA . ILE A 1 85 ? 4.786 0.952 -16.209 1.00 86.50 85 ILE A CA 1
ATOM 698 C C . ILE A 1 85 ? 3.414 1.575 -15.966 1.00 86.50 85 ILE A C 1
ATOM 700 O O . ILE A 1 85 ? 3.235 2.795 -15.999 1.00 86.50 85 ILE A O 1
ATOM 704 N N . ARG A 1 86 ? 2.447 0.739 -15.590 1.00 88.88 86 ARG A N 1
ATOM 705 C CA . ARG A 1 86 ? 1.083 1.160 -15.267 1.00 88.88 86 ARG A CA 1
ATOM 706 C C . ARG A 1 86 ? 0.825 1.121 -13.771 1.00 88.88 86 ARG A C 1
ATOM 708 O O . ARG A 1 86 ? 1.122 0.143 -13.085 1.00 88.88 86 ARG A O 1
ATOM 715 N N . ARG A 1 87 ? 0.211 2.196 -13.270 1.00 87.12 87 ARG A N 1
ATOM 716 C CA . ARG A 1 87 ? -0.247 2.319 -11.881 1.00 87.12 87 ARG A CA 1
ATOM 717 C C . ARG A 1 87 ? -1.712 1.918 -11.765 1.00 87.12 87 ARG A C 1
ATOM 719 O O . ARG A 1 87 ? -2.574 2.514 -12.406 1.00 87.12 87 ARG A O 1
ATOM 726 N N . ARG A 1 88 ? -2.008 0.993 -10.860 1.00 88.81 88 ARG A N 1
ATOM 727 C CA . ARG A 1 88 ? -3.358 0.612 -10.451 1.00 88.81 88 ARG A CA 1
ATOM 728 C C . ARG A 1 88 ? -3.608 1.054 -9.000 1.00 88.81 88 ARG A C 1
ATOM 730 O O . ARG A 1 88 ? -2.965 0.531 -8.090 1.00 88.81 88 ARG A O 1
ATOM 737 N N . PRO A 1 89 ? -4.530 2.002 -8.749 1.00 86.56 89 PRO A N 1
ATOM 738 C CA . PRO A 1 89 ? -4.897 2.378 -7.388 1.00 86.56 89 PRO A CA 1
ATOM 739 C C . PRO A 1 89 ? -5.745 1.282 -6.722 1.00 86.56 89 PRO A C 1
ATOM 741 O O . PRO A 1 89 ? -6.631 0.688 -7.339 1.00 86.56 89 PRO A O 1
ATOM 744 N N . ARG A 1 90 ? -5.494 1.031 -5.436 1.00 84.75 90 ARG A N 1
ATOM 745 C CA . ARG A 1 90 ? -6.227 0.100 -4.562 1.00 84.75 90 ARG A CA 1
ATOM 746 C C . ARG A 1 90 ? -6.594 0.813 -3.260 1.00 84.75 90 ARG A C 1
ATOM 748 O O . ARG A 1 90 ? -5.981 1.821 -2.915 1.00 84.75 90 ARG A O 1
ATOM 755 N N . LEU A 1 91 ? -7.619 0.323 -2.554 1.00 85.38 91 LEU A N 1
ATOM 756 C CA . LEU A 1 91 ? -8.147 0.955 -1.330 1.00 85.38 91 LEU A CA 1
ATOM 757 C C . LEU A 1 91 ? -8.344 2.472 -1.482 1.00 85.38 91 LEU A C 1
ATOM 759 O O . LEU A 1 91 ? -7.763 3.271 -0.754 1.00 85.38 91 LEU A O 1
ATOM 763 N N . GLY A 1 92 ? -9.099 2.876 -2.507 1.00 80.12 92 GLY A N 1
ATOM 764 C CA . GLY A 1 92 ? -9.354 4.292 -2.779 1.00 80.12 92 GLY A CA 1
ATOM 765 C C . GLY A 1 92 ? -8.092 5.114 -3.077 1.00 80.12 92 GLY A C 1
ATOM 766 O O . GLY A 1 92 ? -8.095 6.311 -2.829 1.00 80.12 92 GLY A O 1
ATOM 767 N N . GLY A 1 93 ? -7.009 4.496 -3.557 1.00 81.50 93 GLY A N 1
ATOM 768 C CA . GLY A 1 93 ? -5.761 5.184 -3.908 1.00 81.50 93 GLY A CA 1
ATOM 769 C C . GLY A 1 93 ? -4.732 5.279 -2.779 1.00 81.50 93 GLY A C 1
ATOM 770 O O . GLY A 1 93 ? -3.653 5.823 -2.999 1.00 81.50 93 GLY A O 1
ATOM 771 N N . ILE A 1 94 ? -5.026 4.723 -1.597 1.00 79.81 94 ILE A N 1
ATOM 772 C CA . ILE A 1 94 ? -4.048 4.619 -0.500 1.00 79.81 94 ILE A CA 1
ATOM 773 C C . ILE A 1 94 ? -2.905 3.680 -0.883 1.00 79.81 94 ILE A C 1
ATOM 775 O O . ILE A 1 94 ? -1.749 3.929 -0.544 1.00 79.81 94 ILE A O 1
ATOM 779 N N . LEU A 1 95 ? -3.229 2.608 -1.605 1.00 81.62 95 LEU A N 1
ATOM 780 C CA . LEU A 1 95 ? -2.262 1.648 -2.113 1.00 81.62 95 LEU A CA 1
ATOM 781 C C . LEU A 1 95 ? -2.112 1.842 -3.620 1.00 81.62 95 LEU A C 1
ATOM 783 O O . LEU A 1 95 ? -3.102 1.996 -4.337 1.00 81.62 95 LEU A O 1
ATOM 787 N N . ASN A 1 96 ? -0.872 1.816 -4.100 1.00 84.44 96 ASN A N 1
ATOM 788 C CA . ASN A 1 96 ? -0.561 1.921 -5.519 1.00 84.44 96 ASN A CA 1
ATOM 789 C C . ASN A 1 96 ? 0.219 0.686 -5.952 1.00 84.44 96 ASN A C 1
ATOM 791 O O . ASN A 1 96 ? 1.304 0.408 -5.447 1.00 84.44 96 ASN A O 1
ATOM 795 N N . GLU A 1 97 ? -0.364 -0.052 -6.884 1.00 84.38 97 GLU A N 1
ATOM 796 C CA . GLU A 1 97 ? 0.217 -1.229 -7.508 1.00 84.38 97 GLU A CA 1
ATOM 797 C C . GLU A 1 97 ? 0.828 -0.824 -8.851 1.00 84.38 97 GLU A C 1
ATOM 799 O O . GLU A 1 97 ? 0.172 -0.150 -9.641 1.00 84.38 97 GLU A O 1
ATOM 804 N N . TYR A 1 98 ? 2.070 -1.223 -9.113 1.00 83.50 98 TYR A N 1
ATOM 805 C CA . TYR A 1 98 ? 2.753 -0.958 -10.380 1.00 83.50 98 TYR A CA 1
ATOM 806 C C . TYR A 1 98 ? 3.021 -2.278 -11.099 1.00 83.50 98 TYR A C 1
ATOM 808 O O . TYR A 1 98 ? 3.515 -3.227 -10.484 1.00 83.50 98 TYR A O 1
ATOM 816 N N . HIS A 1 99 ? 2.689 -2.337 -12.385 1.00 80.69 99 HIS A N 1
ATOM 817 C CA . HIS A 1 99 ? 2.935 -3.492 -13.245 1.00 80.69 99 HIS A CA 1
ATOM 818 C C . HIS A 1 99 ? 3.466 -3.041 -14.603 1.00 80.69 99 HIS A C 1
ATOM 820 O O . HIS A 1 99 ? 3.216 -1.913 -15.021 1.00 80.69 99 HIS A O 1
ATOM 826 N N . HIS A 1 100 ? 4.187 -3.934 -15.274 1.00 79.25 100 HIS A N 1
ATOM 827 C CA . HIS A 1 100 ? 4.554 -3.749 -16.671 1.00 79.25 100 HIS A CA 1
ATOM 828 C C . HIS A 1 100 ? 3.329 -4.045 -17.543 1.00 79.25 100 HIS A C 1
ATOM 830 O O . HIS A 1 100 ? 2.673 -5.069 -17.324 1.00 79.25 100 HIS A O 1
ATOM 836 N N . ALA A 1 101 ? 2.993 -3.160 -18.480 1.00 67.19 101 ALA A N 1
ATOM 837 C CA . ALA A 1 101 ? 2.082 -3.509 -19.566 1.00 67.19 101 ALA A CA 1
ATOM 838 C C . ALA A 1 101 ? 2.837 -4.406 -20.561 1.00 67.19 101 ALA A C 1
ATOM 840 O O . ALA A 1 101 ? 4.030 -4.196 -20.781 1.00 67.19 101 ALA A O 1
ATOM 841 N N . ALA A 1 102 ? 2.164 -5.451 -21.049 1.00 63.09 102 ALA A N 1
ATOM 842 C CA . ALA A 1 102 ? 2.724 -6.412 -22.000 1.00 63.09 102 ALA A CA 1
ATOM 843 C C . ALA A 1 102 ? 2.972 -5.781 -23.374 1.00 63.09 102 ALA A C 1
ATOM 845 O O . ALA A 1 102 ? 2.187 -4.875 -23.742 1.00 63.09 102 ALA A O 1
#

Secondary structure (DSSP, 8-state):
-EEEEEEETTTTEEEEEEEESS--HHHHHHHHHT-SSHHHHHHHHHHHHHHHHHS--SS-TTPPBTTBPPPPPP--HHHHHT--EEEEEEGGGTEEEEEE--

Sequence (102 aa):
MYVLAVIEHAQRRIRILGATPHPTAAWVTQAVRLIWNQRHLLHALREYERFYNSHRPHQGIPNARPLRPLPEPITDPAQISQLDIRRRPRLGGILNEYHHAA

pLDDT: mean 79.54, std 7.86, range [56.31, 92.06]